Protein AF-A0A3N5JNE6-F1 (afdb_monomer_lite)

Foldseek 3Di:
DDDDDDDDDADDDPVLVVQAPPWDDDDDGDTDGHPDKFDDLVQLQCVVPVPPPPPDDDPVVSVVVVVVCVVVVVCVSVVRIDD

Radius of gyration: 17.16 Å; chains: 1; bounding box: 30×48×45 Å

Sequence (83 aa):
MEQTFEKLERSSVPELDTILGTPFQVLNDGFVRVIDYMGSDSSIVQAARVSYGKGTKKLREDEGLIRYLVRHHHTSPLEMCEI

Structure (mmCIF, N/CA/C/O backbone):
data_AF-A0A3N5JNE6-F1
#
_entry.id   AF-A0A3N5JNE6-F1
#
loop_
_atom_site.group_PDB
_atom_site.id
_atom_site.type_symbol
_atom_site.label_atom_id
_atom_site.label_alt_id
_atom_site.label_comp_id
_atom_site.label_asym_id
_atom_site.label_entity_id
_atom_site.label_seq_id
_atom_site.pdbx_PDB_ins_code
_atom_site.Cartn_x
_atom_site.Cartn_y
_atom_site.Cartn_z
_atom_site.occupancy
_atom_site.B_iso_or_equiv
_atom_site.auth_seq_id
_atom_site.auth_comp_id
_atom_site.auth_asym_id
_atom_site.auth_atom_id
_atom_site.pdbx_PDB_model_num
ATOM 1 N N . MET A 1 1 ? -15.687 -35.868 8.723 1.00 61.06 1 MET A N 1
ATOM 2 C CA . MET A 1 1 ? -15.719 -34.408 8.933 1.00 61.06 1 MET A CA 1
ATOM 3 C C . MET A 1 1 ? -15.471 -33.781 7.580 1.00 61.06 1 MET A C 1
ATOM 5 O O . MET A 1 1 ? -14.374 -33.939 7.063 1.00 61.06 1 MET A O 1
ATOM 9 N N . GLU A 1 2 ? -16.496 -33.203 6.960 1.00 67.19 2 GLU A N 1
ATOM 10 C CA . GLU A 1 2 ? -16.312 -32.416 5.737 1.00 67.19 2 GLU A CA 1
ATOM 11 C C . GLU A 1 2 ? -15.515 -31.160 6.104 1.00 67.19 2 GLU A C 1
ATOM 13 O O . GLU A 1 2 ? -15.901 -30.424 7.010 1.00 67.19 2 GLU A O 1
ATOM 18 N N . GLN A 1 3 ? -14.356 -30.967 5.473 1.00 72.31 3 GLN A N 1
ATOM 19 C CA . GLN A 1 3 ? -13.588 -29.734 5.620 1.00 72.31 3 GLN A CA 1
ATOM 20 C C . GLN A 1 3 ? -14.178 -28.688 4.681 1.00 72.31 3 GLN A C 1
ATOM 22 O O . GLN A 1 3 ? -14.025 -28.774 3.463 1.00 72.31 3 GLN A O 1
ATOM 27 N N . THR A 1 4 ? -14.856 -27.703 5.256 1.00 75.88 4 THR A N 1
ATOM 28 C CA . THR A 1 4 ? -15.311 -26.515 4.539 1.00 75.88 4 THR A CA 1
ATOM 29 C C . THR A 1 4 ? -14.154 -25.521 4.478 1.00 75.88 4 THR A C 1
ATOM 31 O O . THR A 1 4 ? -13.702 -25.034 5.511 1.00 75.88 4 THR A O 1
ATOM 34 N N . PHE A 1 5 ? -13.652 -25.234 3.278 1.00 82.12 5 PHE A N 1
ATOM 35 C CA . PHE A 1 5 ? -12.644 -24.195 3.072 1.00 82.12 5 PHE A CA 1
ATOM 36 C C . PHE A 1 5 ? -13.343 -22.846 2.881 1.00 82.12 5 PHE A C 1
ATOM 38 O O . PHE A 1 5 ? -14.185 -22.703 1.993 1.00 82.12 5 PHE A O 1
ATOM 45 N N . GLU A 1 6 ? -13.010 -21.859 3.710 1.00 84.19 6 GLU A N 1
ATOM 46 C CA . GLU A 1 6 ? -13.504 -20.492 3.538 1.00 84.19 6 GLU A CA 1
ATOM 47 C C . GLU A 1 6 ? -12.794 -19.798 2.370 1.00 84.19 6 GLU A C 1
ATOM 49 O O . GLU A 1 6 ? -11.600 -19.988 2.126 1.00 84.19 6 GLU A O 1
ATOM 54 N N . LYS A 1 7 ? -13.540 -18.974 1.631 1.00 85.44 7 LYS A N 1
ATOM 55 C CA . LYS A 1 7 ? -12.991 -18.175 0.536 1.00 85.44 7 LYS A CA 1
ATOM 56 C C . LYS A 1 7 ? -12.252 -16.969 1.114 1.00 85.44 7 LYS A C 1
ATOM 58 O O . LYS A 1 7 ? -12.848 -16.167 1.824 1.00 85.44 7 LYS A O 1
ATOM 63 N N . LEU A 1 8 ? -10.972 -16.831 0.780 1.00 81.69 8 LEU A N 1
ATOM 64 C CA . LEU A 1 8 ? -10.165 -15.681 1.186 1.00 81.69 8 LEU A CA 1
ATOM 65 C C . LEU A 1 8 ? -10.490 -14.459 0.318 1.00 81.69 8 LEU A C 1
ATOM 67 O O . LEU A 1 8 ? -10.570 -14.559 -0.909 1.00 81.69 8 LEU A O 1
ATOM 71 N N . GLU A 1 9 ? -10.655 -13.304 0.961 1.00 83.06 9 GLU A N 1
ATOM 72 C CA . GLU A 1 9 ? -10.794 -12.009 0.295 1.00 83.06 9 GLU A CA 1
ATOM 73 C C . GLU A 1 9 ? -9.443 -11.291 0.245 1.00 83.06 9 GLU A C 1
ATOM 75 O O . GLU A 1 9 ? -8.701 -11.272 1.229 1.00 83.06 9 GLU A O 1
ATOM 80 N N . ARG A 1 10 ? -9.123 -10.693 -0.907 1.00 84.56 10 ARG A N 1
ATOM 81 C CA . ARG A 1 10 ? -7.928 -9.855 -1.075 1.00 84.56 10 ARG A CA 1
ATOM 82 C C . ARG A 1 10 ? -8.231 -8.404 -0.708 1.00 84.56 10 ARG A C 1
ATOM 84 O O . ARG A 1 10 ? -9.349 -7.939 -0.929 1.00 84.56 10 ARG A O 1
ATOM 91 N N . SER A 1 11 ? -7.226 -7.668 -0.233 1.00 86.88 11 SER A N 1
ATOM 92 C CA . SER A 1 11 ? -7.304 -6.205 -0.193 1.00 86.88 11 SER A CA 1
ATOM 93 C C . SER A 1 11 ? -7.496 -5.670 -1.613 1.00 86.88 11 SER A C 1
ATOM 95 O O . SER A 1 11 ? -6.763 -6.065 -2.516 1.00 86.88 11 SER A O 1
ATOM 97 N N . SER A 1 12 ? -8.491 -4.806 -1.808 1.00 91.62 12 SER A N 1
ATOM 98 C CA . SER A 1 12 ? -8.777 -4.158 -3.089 1.00 91.62 12 SER A CA 1
ATOM 99 C C . SER A 1 12 ? -8.812 -2.649 -2.883 1.00 91.62 12 SER A C 1
ATOM 101 O O . SER A 1 12 ? -9.499 -2.149 -1.988 1.00 91.62 12 SER A O 1
ATOM 103 N N . VAL A 1 13 ? -8.029 -1.947 -3.695 1.00 95.00 13 VAL A N 1
ATOM 104 C CA . VAL A 1 13 ? -7.972 -0.491 -3.797 1.00 95.00 13 VAL A CA 1
ATOM 105 C C . VAL A 1 13 ? -8.381 -0.153 -5.233 1.00 95.00 13 VAL A C 1
ATOM 107 O O . VAL A 1 13 ? -7.603 -0.438 -6.147 1.00 95.00 13 VAL A O 1
ATOM 110 N N . PRO A 1 14 ? -9.591 0.398 -5.468 1.00 95.06 14 PRO A N 1
ATOM 111 C CA . PRO A 1 14 ? -10.136 0.605 -6.815 1.00 95.06 14 PRO A CA 1
ATOM 112 C C . PRO A 1 14 ? -9.197 1.366 -7.760 1.00 95.06 14 PRO A C 1
ATOM 114 O O . PRO A 1 14 ? -9.107 1.062 -8.952 1.00 95.06 14 PRO A O 1
ATOM 117 N N . GLU A 1 15 ? -8.472 2.340 -7.218 1.00 94.88 15 GLU A N 1
ATOM 118 C CA . GLU A 1 15 ? -7.517 3.170 -7.939 1.00 94.88 15 GLU A CA 1
ATOM 119 C C . GLU A 1 15 ? -6.304 2.360 -8.416 1.00 94.88 15 GLU A C 1
ATOM 121 O O . GLU A 1 15 ? -5.897 2.499 -9.569 1.00 94.88 15 GLU A O 1
ATOM 126 N N . LEU A 1 16 ? -5.760 1.475 -7.569 1.00 95.31 16 LEU A N 1
ATOM 127 C CA . LEU A 1 16 ? -4.647 0.593 -7.935 1.00 95.31 16 LEU A CA 1
ATOM 128 C C . LEU A 1 16 ? -5.105 -0.525 -8.873 1.00 95.31 16 LEU A C 1
ATOM 130 O O . LEU A 1 16 ? -4.435 -0.799 -9.866 1.00 95.31 16 LEU A O 1
ATOM 134 N N . ASP A 1 17 ? -6.277 -1.110 -8.615 1.00 95.25 17 ASP A N 1
ATOM 135 C CA . ASP A 1 17 ? -6.871 -2.155 -9.455 1.00 95.25 17 ASP A CA 1
ATOM 136 C C . ASP A 1 17 ? -7.069 -1.689 -10.905 1.00 95.25 17 ASP A C 1
ATOM 138 O O . ASP A 1 17 ? -6.915 -2.478 -11.836 1.00 95.25 17 ASP A O 1
ATOM 142 N N . THR A 1 18 ? -7.350 -0.399 -11.108 1.00 96.75 18 THR A N 1
ATOM 143 C CA . THR A 1 18 ? -7.510 0.195 -12.443 1.00 96.75 18 THR A CA 1
ATOM 144 C C . THR A 1 18 ? -6.194 0.254 -13.227 1.00 96.75 18 THR A C 1
ATOM 146 O O . THR A 1 18 ? -6.210 0.169 -14.454 1.00 96.75 18 THR A O 1
ATOM 149 N N . ILE A 1 19 ? -5.051 0.396 -12.547 1.00 96.50 19 ILE A N 1
ATOM 150 C CA . ILE A 1 19 ? -3.733 0.569 -13.184 1.00 96.50 19 ILE A CA 1
ATOM 151 C C . ILE A 1 19 ? -2.871 -0.701 -13.175 1.00 96.50 19 ILE A C 1
ATOM 153 O O . ILE A 1 19 ? -1.789 -0.698 -13.768 1.00 96.50 19 ILE A O 1
ATOM 157 N N . LEU A 1 20 ? -3.327 -1.788 -12.542 1.00 95.56 20 LEU A N 1
ATOM 158 C CA . LEU A 1 20 ? -2.606 -3.062 -12.494 1.00 95.56 20 LEU A CA 1
ATOM 159 C C . LEU A 1 20 ? -2.192 -3.529 -13.897 1.00 95.56 20 LEU A C 1
ATOM 161 O O . LEU A 1 20 ? -2.999 -3.612 -14.822 1.00 95.56 20 LEU A O 1
ATOM 165 N N . GLY A 1 21 ? -0.901 -3.822 -14.058 1.00 95.44 21 GLY A N 1
ATOM 166 C CA . GLY A 1 21 ? -0.300 -4.270 -15.313 1.00 95.44 21 GLY A CA 1
ATOM 167 C C . GLY A 1 21 ? -0.154 -3.194 -16.394 1.00 95.44 21 GLY A C 1
ATOM 168 O O . GLY A 1 21 ? 0.504 -3.459 -17.404 1.00 95.44 21 GLY A O 1
ATOM 169 N N . THR A 1 22 ? -0.701 -1.990 -16.195 1.00 97.50 22 THR A N 1
ATOM 170 C CA . THR A 1 22 ? -0.643 -0.899 -17.175 1.00 97.50 22 THR A CA 1
ATOM 171 C C . THR A 1 22 ? 0.738 -0.236 -17.151 1.00 97.50 22 THR A C 1
ATOM 173 O O . THR A 1 22 ? 1.163 0.246 -16.099 1.00 97.50 22 THR A O 1
ATOM 176 N N . PRO A 1 23 ? 1.472 -0.202 -18.282 1.00 97.25 23 PRO A N 1
ATOM 177 C CA . PRO A 1 23 ? 2.779 0.437 -18.342 1.00 97.25 23 PRO A CA 1
ATOM 178 C C . PRO A 1 23 ? 2.671 1.953 -18.531 1.00 97.25 23 PRO A C 1
ATOM 180 O O . PRO A 1 23 ? 2.073 2.438 -19.490 1.00 97.25 23 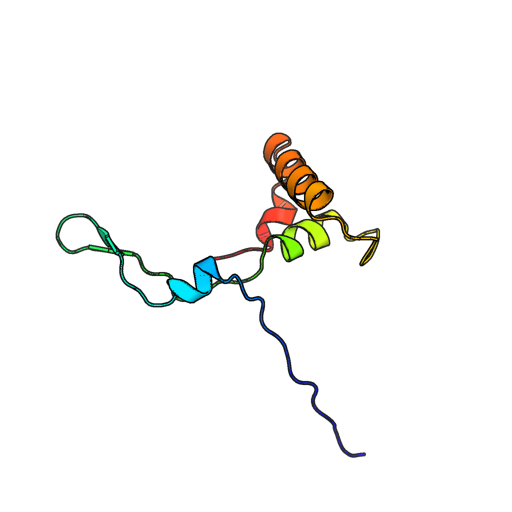PRO A O 1
ATOM 183 N N . PHE A 1 24 ? 3.342 2.694 -17.656 1.00 97.69 24 PHE A N 1
ATOM 184 C CA . PHE A 1 24 ? 3.575 4.129 -17.767 1.00 97.69 24 PHE A CA 1
ATOM 185 C C . PHE A 1 24 ? 4.956 4.358 -18.378 1.00 97.69 24 PHE A C 1
ATOM 187 O O . PHE A 1 24 ? 5.966 4.028 -17.757 1.00 97.69 24 PHE A O 1
ATOM 194 N N . GLN A 1 25 ? 5.005 4.891 -19.599 1.00 97.94 25 GLN A N 1
ATOM 195 C CA . GLN A 1 25 ? 6.267 5.185 -20.284 1.00 97.94 25 GLN A CA 1
ATOM 196 C C . GLN A 1 25 ? 7.031 6.287 -19.539 1.00 97.94 25 GLN A C 1
ATOM 198 O O . GLN A 1 25 ? 6.449 7.306 -19.165 1.00 97.94 25 GLN A O 1
ATOM 203 N N . VAL A 1 26 ? 8.331 6.085 -19.327 1.00 97.81 26 VAL A N 1
ATOM 204 C CA . VAL A 1 26 ? 9.225 7.038 -18.664 1.00 97.81 26 VAL A CA 1
ATOM 205 C C . VAL A 1 26 ? 10.543 7.153 -19.426 1.00 97.81 26 VAL A C 1
ATOM 207 O O . VAL A 1 26 ? 11.126 6.158 -19.850 1.00 97.81 26 VAL A O 1
ATOM 210 N N . LEU A 1 27 ? 11.050 8.382 -19.548 1.00 96.88 27 LEU A N 1
ATOM 211 C CA . LEU A 1 27 ? 12.247 8.701 -20.334 1.00 96.88 27 LEU A CA 1
ATOM 212 C C . LEU A 1 27 ? 12.085 8.288 -21.811 1.00 96.88 27 LEU A C 1
ATOM 214 O O . LEU A 1 27 ? 11.050 8.575 -22.405 1.00 96.88 27 LEU A O 1
ATOM 218 N N . ASN A 1 28 ? 13.120 7.685 -22.401 1.00 95.69 28 ASN A N 1
ATOM 219 C CA . ASN A 1 28 ? 13.160 7.348 -23.824 1.00 95.69 28 ASN A CA 1
ATOM 220 C C . ASN A 1 28 ? 12.508 5.985 -24.095 1.00 95.69 28 ASN A C 1
ATOM 222 O O . ASN A 1 28 ? 11.560 5.903 -24.865 1.00 95.69 28 ASN A O 1
ATOM 226 N N . ASP A 1 29 ? 12.993 4.943 -23.411 1.00 96.06 29 ASP A N 1
ATOM 227 C CA . ASP A 1 29 ? 12.600 3.542 -23.638 1.00 96.06 29 ASP A CA 1
ATOM 228 C C . ASP A 1 29 ? 12.217 2.819 -22.329 1.00 96.06 29 ASP A C 1
ATOM 230 O O . ASP A 1 29 ? 12.113 1.592 -22.280 1.00 96.06 29 ASP A O 1
ATOM 234 N N . GLY A 1 30 ? 12.077 3.567 -21.230 1.00 97.94 30 GLY A N 1
ATOM 235 C CA . GLY A 1 30 ? 11.742 3.025 -19.917 1.00 97.94 30 GLY A CA 1
ATOM 236 C C . GLY A 1 30 ? 10.235 2.958 -19.682 1.00 97.94 30 GLY A C 1
ATOM 237 O O . GLY A 1 30 ? 9.452 3.684 -20.289 1.00 97.94 30 GLY A O 1
ATOM 238 N N . PHE A 1 31 ? 9.815 2.118 -18.738 1.00 98.12 31 PHE A N 1
ATOM 239 C CA . PHE A 1 31 ? 8.450 2.141 -18.219 1.00 98.12 31 PHE A CA 1
ATOM 240 C C . PHE A 1 31 ? 8.414 1.744 -16.740 1.00 98.12 31 PHE A C 1
ATOM 242 O O . PHE A 1 31 ? 9.287 1.027 -16.252 1.00 98.12 31 PHE A O 1
ATOM 249 N N . VAL A 1 32 ? 7.373 2.187 -16.040 1.00 97.88 32 VAL A N 1
ATOM 250 C CA . VAL A 1 32 ? 7.003 1.730 -14.693 1.00 97.88 32 VAL A CA 1
ATOM 251 C C . VAL A 1 32 ? 5.610 1.122 -14.776 1.00 97.88 32 VAL A C 1
ATOM 253 O O . VAL A 1 32 ? 4.756 1.630 -15.496 1.00 97.88 32 VAL A O 1
ATOM 256 N N . ARG A 1 33 ? 5.360 0.022 -14.069 1.00 97.56 33 ARG A N 1
ATOM 257 C CA . ARG A 1 33 ? 4.026 -0.583 -13.982 1.00 97.56 33 ARG A CA 1
ATOM 258 C C . ARG A 1 33 ? 3.826 -1.208 -12.616 1.00 97.56 33 ARG A C 1
ATOM 260 O O . ARG A 1 33 ? 4.764 -1.785 -12.072 1.00 97.56 33 ARG A O 1
ATOM 267 N N . VAL A 1 34 ? 2.599 -1.147 -12.119 1.00 97.25 34 VAL A N 1
ATOM 268 C CA . VAL A 1 34 ? 2.212 -1.866 -10.904 1.00 97.25 34 VAL A CA 1
ATOM 269 C C . VAL A 1 34 ? 1.983 -3.327 -11.272 1.00 97.25 34 VAL A C 1
ATOM 271 O O . VAL A 1 34 ? 1.218 -3.618 -12.193 1.00 97.25 34 VAL A O 1
ATOM 274 N N . ILE A 1 35 ? 2.676 -4.239 -10.594 1.00 96.88 35 ILE A N 1
ATOM 275 C CA . ILE A 1 35 ? 2.508 -5.686 -10.796 1.00 96.88 35 ILE A CA 1
ATOM 276 C C . ILE A 1 35 ? 1.514 -6.248 -9.793 1.00 96.88 35 ILE A C 1
ATOM 278 O O . ILE A 1 35 ? 0.624 -7.005 -10.173 1.00 96.88 35 ILE A O 1
ATOM 282 N N . ASP A 1 36 ? 1.687 -5.870 -8.533 1.00 95.44 36 ASP A N 1
ATOM 283 C CA . ASP A 1 36 ? 0.881 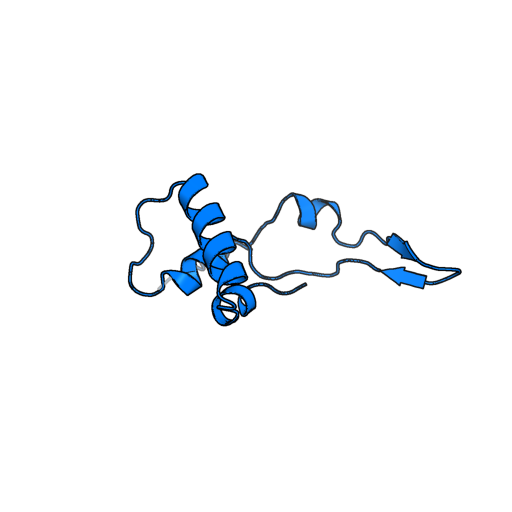-6.317 -7.411 1.00 95.44 36 ASP A CA 1
ATOM 284 C C . ASP A 1 36 ? 0.972 -5.275 -6.291 1.00 95.44 36 ASP A C 1
ATOM 286 O O . ASP A 1 36 ? 1.822 -4.386 -6.346 1.00 95.44 36 ASP A O 1
ATOM 290 N N . TYR A 1 37 ? 0.095 -5.368 -5.299 1.00 96.12 37 TYR A N 1
ATOM 291 C CA . TYR A 1 37 ? 0.177 -4.565 -4.082 1.00 96.12 37 TYR A CA 1
ATOM 292 C C . TYR A 1 37 ? -0.421 -5.324 -2.899 1.00 96.12 37 TYR A C 1
ATOM 294 O O . TYR A 1 37 ? -1.317 -6.159 -3.044 1.00 96.12 37 TYR A O 1
ATOM 302 N N . MET A 1 38 ? 0.047 -4.997 -1.699 1.00 94.81 38 MET A N 1
ATOM 303 C CA . MET A 1 38 ? -0.467 -5.545 -0.451 1.00 94.81 38 MET A CA 1
ATOM 304 C C . MET A 1 38 ? -0.984 -4.421 0.442 1.00 94.81 38 MET A C 1
ATOM 306 O O . MET A 1 38 ? -0.321 -3.405 0.621 1.00 94.81 38 MET A O 1
ATOM 310 N N . GLY A 1 39 ? -2.150 -4.636 1.054 1.00 93.56 39 GLY A N 1
ATOM 311 C CA . GLY A 1 39 ? -2.705 -3.738 2.063 1.00 93.56 39 GLY A CA 1
ATOM 312 C C . GLY A 1 39 ? -3.474 -2.541 1.499 1.00 93.56 39 GLY A C 1
ATOM 313 O O . GLY A 1 39 ? -3.602 -2.345 0.294 1.00 93.56 39 GLY A O 1
ATOM 314 N N . SER A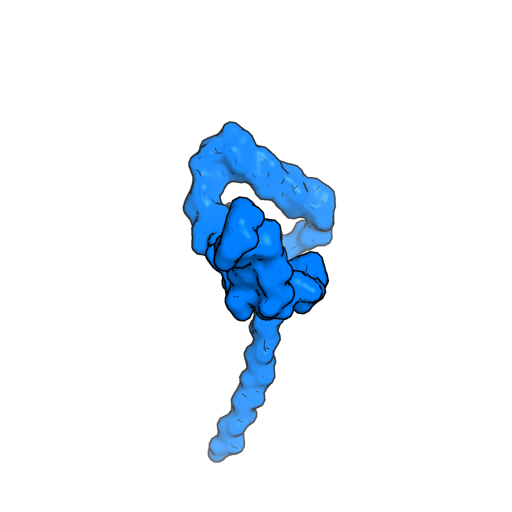 1 40 ? -4.053 -1.760 2.408 1.00 94.00 40 SER A N 1
ATOM 315 C CA . SER A 1 40 ? -4.739 -0.494 2.121 1.00 94.00 40 SER A CA 1
ATOM 316 C C . SER A 1 40 ? -4.696 0.415 3.353 1.00 94.00 40 SER A C 1
ATOM 318 O O . SER A 1 40 ? -4.223 -0.001 4.412 1.00 94.00 40 SER A O 1
ATOM 320 N N . ASP A 1 41 ? -5.274 1.616 3.278 1.00 93.25 41 ASP A N 1
ATOM 321 C CA . ASP A 1 41 ? -5.422 2.525 4.429 1.00 93.25 41 ASP A CA 1
ATOM 322 C C . ASP A 1 41 ? -6.001 1.836 5.675 1.00 93.25 41 ASP A C 1
ATOM 324 O O . ASP A 1 41 ? -5.622 2.125 6.813 1.00 93.25 41 ASP A O 1
ATOM 328 N N . SER A 1 42 ? -6.894 0.864 5.470 1.00 91.12 42 SER A N 1
ATOM 329 C CA . SER A 1 42 ? -7.467 0.082 6.563 1.00 91.12 42 SER A CA 1
ATOM 330 C C . SER A 1 42 ? -6.442 -0.808 7.277 1.00 91.12 42 SER A C 1
ATOM 332 O O . SER A 1 42 ? -6.539 -0.965 8.496 1.00 91.12 42 SER A O 1
ATOM 334 N N . SER A 1 43 ? -5.439 -1.332 6.563 1.00 92.38 43 SER A N 1
ATOM 335 C CA . SER A 1 43 ? -4.325 -2.098 7.136 1.00 92.38 43 SER A CA 1
ATOM 336 C C . SER A 1 43 ? -3.483 -1.224 8.062 1.00 92.38 43 SER A C 1
ATOM 338 O O . SER A 1 43 ? -3.183 -1.632 9.185 1.00 92.38 43 SER A O 1
ATOM 340 N N . ILE A 1 44 ? -3.183 0.006 7.633 1.00 93.56 44 ILE A N 1
ATOM 341 C CA . ILE A 1 44 ? -2.421 0.993 8.413 1.00 93.56 44 ILE A CA 1
ATOM 342 C C . ILE A 1 44 ? -3.167 1.335 9.704 1.00 93.56 44 ILE A C 1
ATOM 344 O O . ILE A 1 44 ? -2.619 1.265 10.807 1.00 93.56 44 ILE A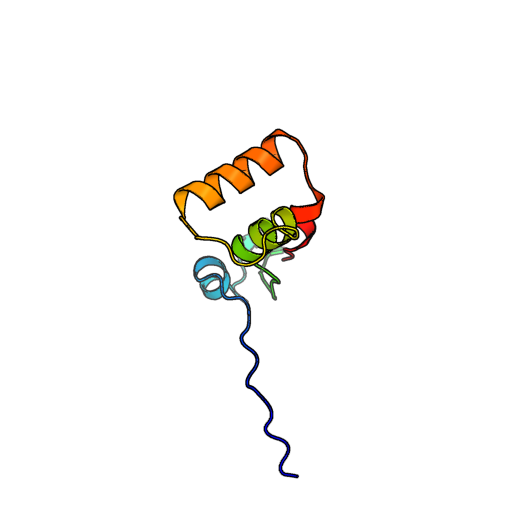 O 1
ATOM 348 N N . VAL A 1 45 ? -4.450 1.678 9.580 1.00 92.12 45 VAL A N 1
ATOM 349 C CA . VAL A 1 45 ? -5.303 2.040 10.718 1.00 92.12 45 VAL A CA 1
ATOM 350 C C . VAL A 1 45 ? -5.451 0.873 11.692 1.00 92.12 45 VAL A C 1
ATOM 352 O O . VAL A 1 45 ? -5.390 1.077 12.906 1.00 92.12 45 VAL A O 1
ATOM 35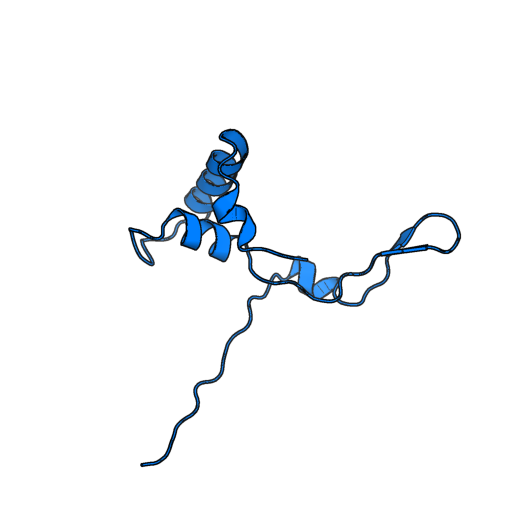5 N N . GLN A 1 46 ? -5.626 -0.349 11.185 1.00 90.12 46 GLN A N 1
ATOM 356 C CA . GLN A 1 46 ? -5.722 -1.545 12.017 1.00 90.12 46 GLN A CA 1
ATOM 357 C C . GLN A 1 46 ? -4.419 -1.802 12.779 1.00 90.12 46 GLN A C 1
ATOM 359 O O . GLN A 1 46 ? -4.473 -2.093 13.974 1.00 90.12 46 GLN A O 1
ATOM 364 N N . ALA A 1 47 ? -3.265 -1.659 12.128 1.00 92.12 47 ALA A N 1
ATOM 365 C CA . ALA A 1 47 ? -1.970 -1.829 12.777 1.00 92.12 47 ALA A CA 1
ATOM 366 C C . ALA A 1 47 ? -1.720 -0.768 13.856 1.00 92.12 47 ALA A C 1
ATOM 368 O O . ALA A 1 47 ? -1.293 -1.098 14.961 1.00 92.12 47 ALA A O 1
ATOM 369 N N . ALA A 1 48 ? -2.080 0.490 13.594 1.00 91.56 48 ALA A N 1
ATOM 370 C CA . ALA A 1 48 ? -1.991 1.559 14.587 1.00 91.56 48 ALA A CA 1
ATOM 371 C C . ALA A 1 48 ? -2.950 1.360 15.778 1.00 91.56 48 ALA A C 1
ATOM 373 O O . ALA A 1 48 ? -2.660 1.797 16.891 1.00 91.56 48 ALA A O 1
ATOM 374 N N . ARG A 1 49 ? -4.094 0.694 15.568 1.00 88.75 49 ARG A N 1
ATOM 375 C CA . ARG A 1 49 ? -5.127 0.440 16.590 1.00 88.75 49 ARG A CA 1
ATOM 376 C C . ARG A 1 49 ? -5.110 -0.991 17.138 1.00 88.75 49 ARG A C 1
ATOM 378 O O . ARG A 1 49 ? -6.125 -1.422 17.686 1.00 88.75 49 ARG A O 1
ATOM 385 N N . VAL A 1 50 ? -3.991 -1.716 17.037 1.00 80.56 50 VAL A N 1
ATOM 386 C CA . VAL A 1 50 ? -3.887 -3.149 17.391 1.00 80.56 50 VAL A CA 1
ATOM 387 C C . VAL A 1 50 ? -4.451 -3.494 18.785 1.00 80.56 50 VAL A C 1
ATOM 389 O O . VAL A 1 50 ? -4.957 -4.593 18.992 1.00 80.56 50 VAL A O 1
ATOM 392 N N . SER A 1 51 ? -4.467 -2.531 19.712 1.00 65.75 51 SER A N 1
ATOM 393 C CA . SER A 1 51 ? -4.987 -2.681 21.079 1.00 65.75 51 SER A CA 1
ATOM 394 C C . SER A 1 51 ? -6.513 -2.576 21.240 1.00 65.75 51 SER A C 1
ATOM 396 O O . SER A 1 51 ? -7.026 -2.962 22.286 1.00 65.75 51 SER A O 1
ATOM 398 N N . TYR A 1 52 ? -7.258 -2.054 20.259 1.00 60.66 52 TYR A N 1
ATOM 399 C CA . TYR A 1 52 ? -8.686 -1.714 20.418 1.00 60.66 52 TYR A CA 1
ATOM 400 C C . TYR A 1 52 ? -9.637 -2.526 19.523 1.00 60.66 52 TYR A C 1
ATOM 402 O O . TYR A 1 52 ? -10.848 -2.296 19.530 1.00 60.66 52 TYR A O 1
ATOM 410 N N . GLY A 1 53 ? -9.116 -3.500 18.770 1.00 61.41 53 GLY A N 1
ATOM 411 C CA . GLY A 1 53 ? -9.909 -4.318 17.849 1.00 61.41 53 GLY A CA 1
ATOM 412 C C . GLY A 1 53 ? -10.597 -3.495 16.746 1.00 61.41 53 GLY A C 1
ATOM 413 O O . GLY A 1 53 ? -10.229 -2.356 16.457 1.00 61.41 53 GLY A O 1
ATOM 414 N N . LYS A 1 54 ? -11.623 -4.071 16.103 1.00 62.00 54 LYS A N 1
ATOM 415 C CA . LYS A 1 54 ? -12.458 -3.381 15.099 1.00 62.00 54 LYS A CA 1
ATOM 416 C C . LYS A 1 54 ? -13.437 -2.412 15.794 1.00 62.00 54 LYS A C 1
ATOM 418 O O . LYS A 1 54 ? -14.634 -2.675 15.833 1.00 62.00 54 LYS A O 1
ATOM 423 N N . GLY A 1 55 ? -12.934 -1.325 16.383 1.00 59.94 55 GLY A N 1
ATOM 424 C CA . GLY A 1 55 ? -13.754 -0.265 16.990 1.00 59.94 55 GLY A CA 1
ATOM 425 C C . GLY A 1 55 ? -14.688 0.445 15.992 1.00 59.94 55 GLY A C 1
ATOM 426 O O . GLY A 1 55 ? -14.608 0.229 14.780 1.00 59.94 55 GLY A O 1
ATOM 427 N N . THR A 1 56 ? -15.586 1.300 16.496 1.00 53.97 56 THR A N 1
ATOM 428 C CA . THR A 1 56 ? -16.534 2.096 15.694 1.00 53.97 56 THR A CA 1
ATOM 429 C C . THR A 1 56 ? -15.799 2.961 14.671 1.00 53.97 56 THR A C 1
ATOM 431 O O . THR A 1 56 ? -15.056 3.864 15.039 1.00 53.97 56 THR A O 1
ATOM 434 N N . LYS A 1 57 ? -15.999 2.662 13.385 1.00 61.91 57 LYS A N 1
ATOM 435 C CA . LYS A 1 57 ? -15.283 3.268 12.258 1.00 61.91 57 LYS A CA 1
ATOM 436 C C . LYS A 1 57 ? -15.971 4.557 11.804 1.00 61.91 57 LYS A C 1
ATOM 438 O O . LYS A 1 57 ? -17.149 4.519 11.448 1.00 61.91 57 LYS A O 1
ATOM 443 N N . LYS A 1 58 ? -15.243 5.673 11.724 1.00 68.31 58 LYS A N 1
ATOM 444 C CA . LYS A 1 58 ? -15.630 6.819 10.884 1.00 68.31 58 LYS A CA 1
ATOM 445 C C . LYS A 1 58 ? -14.489 7.158 9.931 1.00 68.31 58 LYS A C 1
ATOM 447 O O . LYS A 1 58 ? -13.376 7.405 10.370 1.00 68.31 58 LYS A O 1
ATOM 452 N N . LEU A 1 59 ? -14.798 7.280 8.639 1.00 63.28 59 LEU A N 1
ATOM 453 C CA . LEU A 1 59 ? -13.835 7.624 7.578 1.00 63.28 59 LEU A CA 1
ATOM 454 C C . LEU A 1 59 ? -12.987 8.871 7.895 1.00 63.28 59 LEU A C 1
ATOM 456 O O . LEU A 1 59 ? -11.781 8.876 7.682 1.00 63.28 59 LEU A O 1
ATOM 460 N N . ARG A 1 60 ? -13.603 9.912 8.477 1.00 66.06 60 ARG A N 1
ATOM 461 C CA . ARG A 1 60 ? -12.888 11.135 8.891 1.00 66.06 60 ARG A CA 1
ATOM 462 C C . ARG A 1 60 ? -11.881 10.904 10.022 1.00 66.06 60 ARG A C 1
ATOM 464 O O . ARG A 1 60 ? -10.905 11.640 10.120 1.00 66.06 60 ARG A O 1
ATOM 471 N N . GLU A 1 61 ? -12.123 9.922 10.885 1.00 82.00 61 GLU A N 1
ATOM 472 C CA . GLU A 1 61 ? -11.220 9.584 11.990 1.00 82.00 61 GLU A CA 1
ATOM 473 C C . GLU A 1 61 ? -10.006 8.786 11.488 1.00 82.00 61 GLU A C 1
ATOM 475 O O . GLU A 1 61 ? -8.915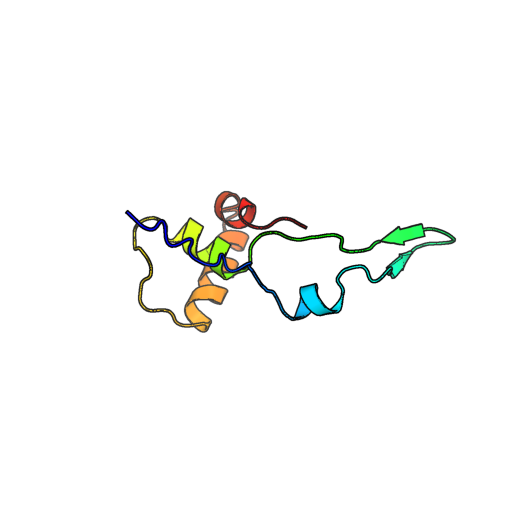 8.914 12.041 1.00 82.00 61 GLU A O 1
ATOM 480 N N . ASP A 1 62 ? -10.173 8.009 10.416 1.00 89.00 62 ASP A N 1
ATOM 481 C CA . ASP A 1 62 ? -9.118 7.180 9.824 1.00 89.00 62 ASP A CA 1
ATOM 482 C C . ASP A 1 62 ? -8.099 8.024 9.045 1.00 89.00 62 ASP A C 1
ATOM 484 O O . ASP A 1 62 ? -6.897 7.918 9.285 1.00 89.00 62 ASP A O 1
ATOM 488 N N . GLU A 1 63 ? -8.565 8.955 8.207 1.00 92.19 63 GLU A N 1
ATOM 489 C CA . GLU A 1 63 ? -7.682 9.902 7.515 1.00 92.19 63 GLU A CA 1
ATOM 490 C C . GLU A 1 63 ? -6.906 10.782 8.512 1.00 92.19 63 GLU A C 1
ATOM 492 O O . GLU A 1 63 ? -5.700 11.004 8.371 1.00 92.19 63 GLU A O 1
ATOM 497 N N . GLY A 1 64 ? -7.587 11.260 9.561 1.00 93.62 64 GLY A N 1
ATOM 498 C CA . GLY A 1 64 ? -6.964 12.037 10.632 1.00 93.62 64 GLY A CA 1
ATOM 499 C C . GLY A 1 64 ? -5.866 11.258 11.357 1.00 93.62 64 GLY A C 1
ATOM 500 O O . GLY A 1 64 ? -4.806 11.819 11.645 1.00 93.62 64 GLY A O 1
ATOM 501 N N . LEU A 1 65 ? -6.085 9.962 11.597 1.00 92.56 65 LEU A N 1
ATOM 502 C CA . LEU A 1 65 ? -5.091 9.078 12.196 1.00 92.56 65 LEU A CA 1
ATOM 503 C C . LEU A 1 65 ? -3.877 8.892 11.281 1.00 92.56 65 LEU A C 1
ATOM 505 O O . LEU A 1 65 ? -2.755 9.091 11.738 1.00 92.56 65 LEU A O 1
ATOM 509 N N . ILE A 1 66 ? -4.072 8.585 9.997 1.00 94.75 66 ILE A N 1
ATOM 510 C CA . ILE A 1 66 ? -2.956 8.424 9.047 1.00 94.75 66 ILE A CA 1
ATOM 511 C C . ILE A 1 66 ? -2.129 9.716 8.972 1.00 94.75 66 ILE A C 1
ATOM 513 O O . ILE A 1 66 ? -0.904 9.686 9.106 1.00 94.75 66 ILE A O 1
ATOM 517 N N . ARG A 1 67 ? -2.788 10.878 8.862 1.00 96.31 67 ARG A N 1
ATOM 518 C CA . ARG A 1 67 ? -2.114 12.190 8.878 1.00 96.31 67 ARG A CA 1
ATOM 519 C C . ARG A 1 67 ? -1.332 12.428 10.171 1.00 96.31 67 ARG A C 1
ATOM 521 O O . ARG A 1 67 ? -0.252 13.017 10.124 1.00 96.31 67 ARG A O 1
ATOM 528 N N . TYR A 1 68 ? -1.864 12.001 11.317 1.00 95.69 68 TYR A N 1
ATOM 529 C CA . TYR A 1 68 ? -1.172 12.088 12.601 1.00 95.69 68 TYR A CA 1
ATOM 530 C C . TYR A 1 68 ? 0.086 11.209 12.628 1.00 95.69 68 TYR A C 1
ATOM 532 O O . TYR A 1 68 ? 1.140 11.706 13.027 1.00 95.69 68 TYR A O 1
ATOM 540 N N . LEU A 1 69 ? -0.003 9.958 12.159 1.00 95.88 69 LEU A N 1
ATOM 541 C CA . LEU A 1 69 ? 1.122 9.017 12.104 1.00 95.88 69 LEU A CA 1
ATOM 542 C C . LEU A 1 69 ? 2.268 9.567 11.251 1.00 95.88 69 LEU A C 1
ATOM 544 O O . LEU A 1 69 ? 3.402 9.641 11.723 1.00 95.88 69 LEU A O 1
ATOM 548 N N . VAL A 1 70 ? 1.959 10.032 10.036 1.00 96.75 70 VAL A N 1
ATOM 549 C CA . VAL A 1 70 ? 2.951 10.613 9.117 1.00 96.75 70 VAL A CA 1
ATOM 550 C C . VAL A 1 70 ? 3.608 11.853 9.728 1.00 96.75 70 VAL A C 1
ATOM 552 O O . VAL A 1 70 ? 4.829 11.979 9.692 1.00 96.75 70 VAL A O 1
ATOM 555 N N . ARG A 1 71 ? 2.825 12.750 10.348 1.00 97.81 71 ARG A N 1
ATOM 556 C CA . ARG A 1 71 ? 3.347 13.978 10.979 1.00 97.81 71 ARG A CA 1
ATOM 557 C C . ARG A 1 71 ? 4.320 13.698 12.126 1.00 97.81 71 ARG A C 1
ATOM 559 O O . ARG A 1 71 ? 5.211 14.505 12.363 1.00 97.81 71 ARG A O 1
ATOM 566 N N . HIS A 1 72 ? 4.129 12.594 12.840 1.00 97.44 72 HIS A N 1
ATOM 567 C CA . HIS A 1 72 ? 4.953 12.218 13.990 1.00 97.44 72 HIS A CA 1
ATOM 568 C C . HIS A 1 72 ? 5.951 11.105 13.665 1.00 97.44 72 HIS A C 1
ATOM 570 O O . HIS A 1 72 ? 6.535 10.531 14.578 1.00 97.44 72 HIS A O 1
ATOM 576 N N . HIS A 1 73 ? 6.162 10.805 12.378 1.00 96.81 73 HIS A N 1
ATOM 577 C CA . HIS A 1 73 ? 7.104 9.783 11.921 1.00 96.81 73 HIS A CA 1
ATOM 578 C C . HIS A 1 73 ? 6.873 8.403 12.562 1.00 96.81 73 HIS A C 1
ATOM 580 O O . HIS A 1 73 ? 7.810 7.640 12.788 1.00 96.81 73 HIS A O 1
ATOM 586 N N . HIS A 1 74 ? 5.615 8.055 12.841 1.00 96.50 74 HIS A N 1
ATOM 587 C CA . HIS A 1 74 ? 5.242 6.698 13.228 1.00 96.50 74 HIS A CA 1
ATOM 588 C C . HIS A 1 74 ? 5.137 5.837 11.971 1.00 96.50 74 HIS A C 1
ATOM 590 O O . HIS A 1 74 ? 4.066 5.706 11.382 1.00 96.50 74 HIS A O 1
ATOM 596 N N . THR A 1 75 ? 6.274 5.292 11.541 1.00 96.31 75 THR A N 1
ATOM 597 C CA . THR A 1 75 ? 6.398 4.591 10.258 1.00 96.31 75 THR A CA 1
ATOM 598 C C . THR A 1 75 ? 5.968 3.132 10.314 1.00 96.31 75 THR A C 1
ATOM 600 O O . THR A 1 75 ? 5.435 2.650 9.326 1.00 96.31 75 THR A O 1
ATOM 603 N N . SER A 1 76 ? 6.103 2.443 11.452 1.00 96.94 76 SER A N 1
ATOM 604 C CA . SER A 1 76 ? 5.805 1.003 11.533 1.00 96.94 76 SER A CA 1
ATOM 605 C C . SER A 1 76 ? 4.382 0.619 11.093 1.00 96.94 76 SER A C 1
ATOM 607 O O . SER A 1 76 ? 4.234 -0.382 10.404 1.00 96.94 76 SER A O 1
ATOM 609 N N . PRO A 1 77 ? 3.313 1.392 11.387 1.00 95.31 77 PRO A N 1
ATOM 610 C CA . PRO A 1 77 ? 1.993 1.093 10.824 1.00 95.31 77 PRO A CA 1
ATOM 611 C C . PRO A 1 77 ? 1.898 1.248 9.297 1.00 95.31 77 PRO A C 1
ATOM 613 O O . PRO A 1 77 ? 1.033 0.625 8.688 1.00 95.31 77 PRO A O 1
ATOM 616 N N . LEU A 1 78 ? 2.748 2.075 8.678 1.00 95.88 78 LEU A N 1
ATOM 617 C CA . LEU A 1 78 ? 2.777 2.286 7.224 1.00 95.88 78 LEU A CA 1
ATOM 618 C C . LEU A 1 78 ? 3.423 1.108 6.481 1.00 95.88 78 LEU A C 1
ATOM 620 O O . LEU A 1 78 ? 3.088 0.880 5.326 1.00 95.88 78 LEU A O 1
ATOM 624 N N . GLU A 1 79 ? 4.271 0.323 7.152 1.00 96.38 79 GLU A N 1
ATOM 625 C CA . GLU A 1 79 ? 4.932 -0.880 6.605 1.00 96.38 79 GLU A CA 1
ATOM 626 C C . GLU A 1 79 ? 3.947 -2.029 6.303 1.00 96.38 79 GLU A C 1
ATOM 628 O O . GLU A 1 79 ? 4.321 -3.073 5.781 1.00 96.38 79 GLU A O 1
ATOM 633 N N . MET A 1 80 ? 2.661 -1.854 6.618 1.00 95.00 80 MET A N 1
ATOM 634 C CA . MET A 1 80 ? 1.598 -2.821 6.320 1.00 95.00 80 MET A CA 1
ATOM 635 C C . MET A 1 80 ? 1.059 -2.699 4.886 1.00 95.00 80 MET A C 1
ATOM 637 O O . MET A 1 80 ? 0.094 -3.388 4.535 1.00 95.00 80 MET A O 1
ATOM 641 N N . CYS A 1 81 ? 1.646 -1.802 4.090 1.00 95.44 81 CYS A N 1
ATOM 642 C CA . CYS A 1 81 ? 1.321 -1.556 2.695 1.00 95.44 81 CYS A CA 1
ATOM 643 C C . CYS A 1 81 ? 2.582 -1.629 1.827 1.00 95.44 81 CYS A C 1
ATOM 645 O O . CYS A 1 81 ? 3.578 -0.995 2.155 1.00 95.44 81 CYS A O 1
ATOM 647 N N . GLU A 1 82 ? 2.510 -2.353 0.709 1.00 95.31 82 GLU A N 1
ATOM 648 C CA . GLU A 1 82 ? 3.626 -2.557 -0.232 1.00 95.31 82 GLU A CA 1
ATOM 649 C C . GLU A 1 82 ? 3.132 -2.523 -1.688 1.00 95.31 82 GLU A C 1
ATOM 651 O O . GLU A 1 82 ? 1.999 -2.943 -1.953 1.00 95.31 82 GLU A O 1
ATOM 656 N N . ILE A 1 83 ? 3.966 -2.028 -2.616 1.00 93.50 83 ILE A N 1
ATOM 657 C CA . ILE A 1 83 ? 3.673 -1.889 -4.061 1.00 93.50 83 ILE A CA 1
ATOM 658 C C . ILE A 1 83 ? 4.926 -2.018 -4.938 1.00 93.50 83 ILE A C 1
ATOM 660 O O . ILE A 1 83 ? 5.999 -1.537 -4.514 1.00 93.50 83 ILE A O 1
#

pLDDT: mean 88.65, std 11.94, range [53.97, 98.12]

Secondary structure (DSSP, 8-state):
----PPPPPPP--HHHHHHTT--EEETTTEEE-----B--HHHHHHHHTTTT-S----HHHHHHHHHHHHHTT--GGGGG-B-